Protein AF-A0A351FV07-F1 (afdb_monomer)

Sequence (63 aa):
EFTMMMANRKLDPDVETVFLMADEEYAHVSSSLIKQITPLSNDEKLARFVPAEIIPLLRRKLG

Solvent-accessible surface area (backbone atoms only — not comparable to full-atom values): 4138 Å² total; per-residue (Å²): 111,70,71,54,53,57,50,46,40,72,76,39,76,88,59,82,83,84,87,80,83,68,55,79,93,49,62,84,70,45,76,68,57,52,62,65,43,51,71,77,51,56,70,77,66,46,46,75,81,42,67,69,86,50,48,69,58,50,44,70,74,64,94

Foldseek 3Di:
DVVVQVVVCVVPVVDDDDDDDDDPQQNPADPVVLLVCLVVDDLVVSCSHDPSVCSVVSNVVRD

Radius of gyration: 16.62 Å; Cα contacts (8 Å, |Δi|>4): 29; chains: 1; bounding box: 36×20×40 Å

pLDDT: mean 94.41, std 4.08, range [70.5, 97.75]

Mean predicted aligned error: 3.65 Å

Nearest PDB structures (foldseek):
  9iyg-assembly1_B  TM=8.816E-01  e=6.229E-03  Enterobacter sp. 638
  3pxu-ass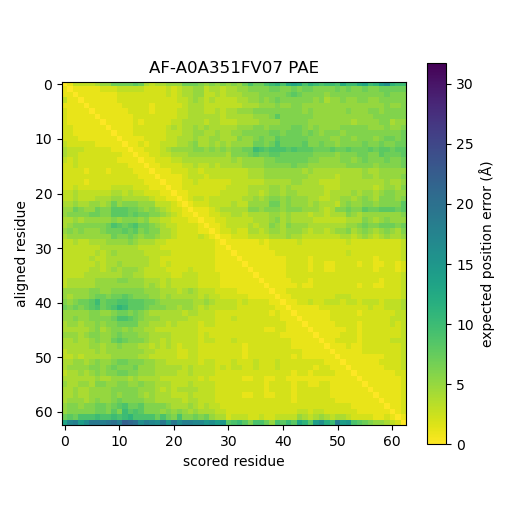embly1_A  TM=8.760E-01  e=1.360E-02  Burkholderia pseudomallei 1710b
  3k9w-assembly1_A  TM=8.688E-01  e=2.288E-02  Burkholderia pseudomallei 1710b
  4f3r-assembly3_C  TM=8.111E-01  e=2.781E-02  Coxiella burnetii RSA 493

Secondary structure (DSSP, 8-state):
-HHHHHHHHHH-TT------PPPTTTTT--HHHHHHHGGGS-HHHHTTTS-GGGHHHHHHHH-

Structure (mmCIF, N/CA/C/O backbone):
data_AF-A0A351FV07-F1
#
_entry.id   AF-A0A351FV07-F1
#
loop_
_atom_site.group_PDB
_atom_site.id
_atom_site.type_symbol
_atom_site.label_atom_id
_atom_site.label_alt_id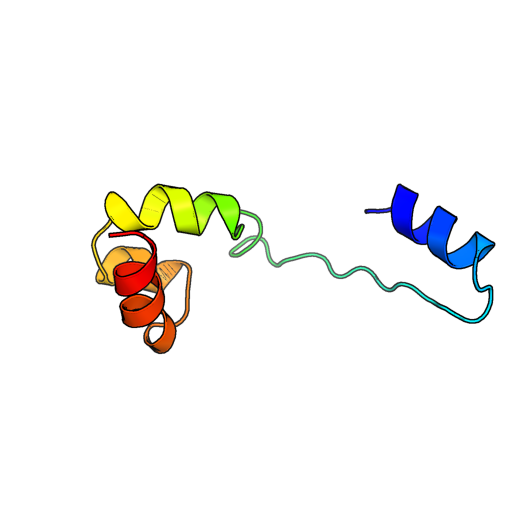
_atom_site.label_comp_id
_atom_site.label_asym_id
_atom_site.label_entity_id
_atom_site.label_seq_id
_atom_site.pdbx_PDB_ins_code
_atom_site.Cartn_x
_atom_site.Cartn_y
_atom_site.Cartn_z
_atom_site.occupancy
_atom_site.B_iso_or_equiv
_atom_site.auth_seq_id
_atom_site.auth_comp_id
_atom_site.auth_asym_id
_atom_site.auth_atom_id
_atom_site.pdbx_PDB_model_num
ATOM 1 N N . GLU A 1 1 ? 8.478 6.230 -7.303 1.00 83.25 1 GLU A N 1
ATOM 2 C CA . GLU A 1 1 ? 8.431 4.974 -8.090 1.00 83.25 1 GLU A CA 1
ATOM 3 C C . GLU A 1 1 ? 9.117 5.101 -9.455 1.00 83.25 1 GLU A C 1
ATOM 5 O O . GLU A 1 1 ? 9.885 4.215 -9.802 1.00 83.25 1 GLU A O 1
ATOM 10 N N . PHE A 1 2 ? 8.977 6.221 -10.178 1.00 92.88 2 PHE A N 1
ATOM 11 C CA . PHE A 1 2 ? 9.672 6.456 -11.462 1.00 92.88 2 PHE A CA 1
ATOM 12 C C . PHE A 1 2 ? 11.199 6.264 -11.432 1.00 92.88 2 PHE A C 1
ATOM 14 O O . PHE A 1 2 ? 11.762 5.672 -12.349 1.00 92.88 2 PHE A O 1
ATOM 21 N N . THR A 1 3 ? 11.877 6.694 -10.363 1.00 96.50 3 THR A N 1
ATOM 22 C CA . THR A 1 3 ? 13.323 6.465 -10.204 1.00 96.50 3 THR A CA 1
ATOM 23 C C . THR A 1 3 ? 13.677 4.976 -10.204 1.00 96.50 3 THR A C 1
ATOM 25 O O . THR A 1 3 ? 14.692 4.591 -10.777 1.00 96.50 3 THR A O 1
ATOM 28 N N . MET A 1 4 ? 12.828 4.125 -9.615 1.00 96.19 4 MET A N 1
ATOM 29 C CA . MET A 1 4 ? 13.052 2.676 -9.602 1.00 96.19 4 MET A CA 1
ATOM 30 C C . MET A 1 4 ? 12.801 2.047 -10.969 1.00 96.19 4 MET A C 1
ATOM 32 O O . MET A 1 4 ? 13.590 1.209 -11.381 1.00 96.19 4 MET A O 1
ATOM 36 N N . MET A 1 5 ? 11.778 2.489 -11.710 1.00 96.69 5 MET A N 1
ATOM 37 C CA . MET A 1 5 ? 11.575 2.047 -13.097 1.00 96.69 5 MET A CA 1
ATOM 38 C C . MET A 1 5 ? 12.834 2.291 -13.944 1.00 96.69 5 MET A C 1
ATOM 40 O O . MET A 1 5 ? 13.283 1.396 -14.655 1.00 96.69 5 MET A O 1
ATOM 44 N N . MET A 1 6 ? 13.431 3.485 -13.847 1.00 95.81 6 MET A N 1
ATOM 45 C CA . MET A 1 6 ? 14.651 3.814 -14.594 1.00 95.81 6 MET A CA 1
ATOM 46 C C . MET A 1 6 ? 15.842 2.942 -14.181 1.00 95.81 6 MET A C 1
ATOM 48 O O . MET A 1 6 ? 16.617 2.521 -15.039 1.00 95.81 6 MET A O 1
ATOM 52 N N . ALA A 1 7 ? 15.976 2.651 -12.882 1.00 96.94 7 ALA A N 1
ATOM 53 C CA . ALA A 1 7 ? 17.001 1.743 -12.379 1.00 96.94 7 ALA A CA 1
ATOM 54 C C . ALA A 1 7 ? 16.793 0.312 -12.903 1.00 96.94 7 ALA A C 1
ATOM 56 O O . ALA A 1 7 ? 17.733 -0.277 -13.431 1.00 96.94 7 ALA A O 1
ATOM 57 N N . ASN A 1 8 ? 15.563 -0.208 -12.842 1.00 96.69 8 ASN A N 1
ATOM 58 C CA . ASN A 1 8 ? 15.218 -1.548 -13.320 1.00 96.69 8 ASN A CA 1
ATOM 59 C C . ASN A 1 8 ? 15.513 -1.701 -14.813 1.00 96.69 8 ASN A C 1
ATOM 61 O O . ASN A 1 8 ? 16.219 -2.627 -15.185 1.00 96.69 8 ASN A O 1
ATOM 65 N N . ARG A 1 9 ? 15.110 -0.730 -15.644 1.00 96.12 9 ARG A N 1
ATOM 66 C CA . ARG A 1 9 ? 15.408 -0.728 -17.087 1.00 96.12 9 ARG A CA 1
ATOM 67 C C . ARG A 1 9 ? 16.911 -0.734 -17.391 1.00 96.12 9 ARG A C 1
ATOM 69 O O . ARG A 1 9 ? 17.330 -1.204 -18.44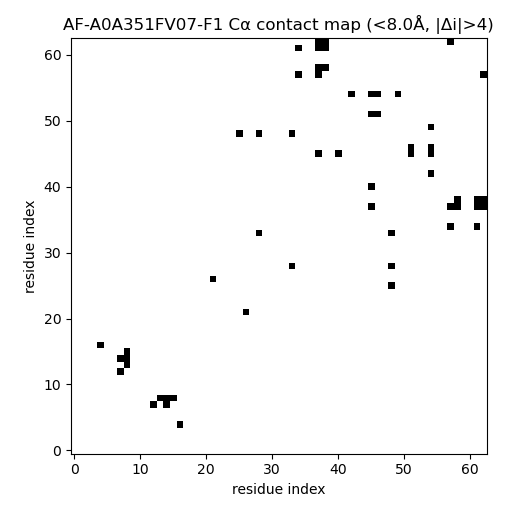6 1.00 96.12 9 ARG A O 1
ATOM 76 N N . LYS A 1 10 ? 17.739 -0.160 -16.508 1.00 96.81 10 LYS A N 1
ATOM 77 C CA . LYS A 1 10 ? 19.200 -0.160 -16.675 1.00 96.81 10 LYS A CA 1
ATOM 78 C C . LYS A 1 10 ? 19.833 -1.496 -16.281 1.00 96.81 10 LYS A C 1
ATOM 80 O O . LYS A 1 10 ? 20.881 -1.828 -16.831 1.00 96.81 10 LYS A O 1
ATOM 85 N N . LEU A 1 11 ? 19.229 -2.206 -15.330 1.00 97.75 11 LEU A N 1
ATOM 86 C CA . LEU A 1 11 ? 19.677 -3.518 -14.865 1.00 97.75 11 LEU A CA 1
ATOM 87 C C . LEU A 1 11 ? 19.236 -4.638 -15.810 1.00 97.75 11 LEU A C 1
ATOM 89 O O . LEU A 1 11 ? 20.038 -5.516 -16.109 1.00 97.75 11 LEU A O 1
ATOM 93 N N . ASP A 1 12 ? 17.998 -4.575 -16.292 1.00 97.75 12 ASP A N 1
ATOM 94 C CA . ASP A 1 12 ? 17.411 -5.544 -17.208 1.00 97.75 12 ASP A CA 1
ATOM 95 C C . ASP A 1 12 ? 16.510 -4.814 -18.227 1.00 97.75 12 ASP A C 1
ATOM 97 O O . ASP A 1 12 ? 15.471 -4.261 -17.848 1.00 97.75 12 ASP A O 1
ATOM 101 N N . PRO A 1 13 ? 16.913 -4.742 -19.509 1.00 95.94 13 PRO A N 1
ATOM 102 C CA . PRO A 1 13 ? 16.165 -4.019 -20.530 1.00 95.94 13 PRO A CA 1
ATOM 103 C C . PRO A 1 13 ? 14.864 -4.714 -20.955 1.00 95.94 13 PRO A C 1
ATOM 105 O O . PRO A 1 13 ? 14.027 -4.039 -21.555 1.00 95.94 13 PRO A O 1
ATOM 108 N N . ASP A 1 14 ? 14.683 -6.001 -20.642 1.00 97.75 14 ASP A N 1
ATOM 109 C CA . ASP A 1 14 ? 13.484 -6.767 -21.010 1.00 97.75 14 ASP A CA 1
ATOM 110 C C . ASP A 1 14 ? 12.351 -6.600 -19.975 1.00 97.75 14 ASP A C 1
ATOM 112 O O . ASP A 1 14 ? 11.214 -7.018 -20.205 1.00 97.75 14 ASP A O 1
ATOM 116 N N . VAL A 1 15 ? 12.631 -5.960 -18.832 1.00 96.00 15 VAL A N 1
ATOM 117 C CA . VAL A 1 15 ? 11.645 -5.685 -17.779 1.00 96.00 15 VAL A CA 1
ATOM 118 C C . VAL A 1 15 ? 10.913 -4.369 -18.039 1.00 96.00 15 VAL A C 1
ATOM 120 O O . VAL A 1 15 ? 11.495 -3.281 -18.008 1.00 96.00 15 VAL A O 1
ATOM 123 N N . GLU A 1 16 ? 9.592 -4.456 -18.184 1.00 95.31 16 GLU A N 1
ATOM 124 C CA . GLU A 1 16 ? 8.702 -3.300 -18.310 1.00 95.31 16 GLU A CA 1
ATOM 125 C C . GLU A 1 16 ? 7.937 -3.026 -17.008 1.00 95.31 16 GLU A C 1
ATOM 127 O O . GLU A 1 16 ? 7.560 -3.931 -16.267 1.00 95.31 16 GLU A O 1
ATOM 132 N N . THR A 1 17 ? 7.699 -1.747 -16.707 1.00 96.31 17 THR A N 1
ATOM 133 C CA . THR A 1 17 ? 6.883 -1.319 -15.562 1.00 96.31 17 THR A CA 1
ATOM 134 C C . THR A 1 17 ? 5.673 -0.549 -16.063 1.00 96.31 17 THR A C 1
ATOM 136 O O . THR A 1 17 ? 5.818 0.472 -16.734 1.00 96.31 17 THR A O 1
ATOM 139 N N . VAL A 1 18 ? 4.483 -1.020 -15.697 1.00 95.88 18 VAL A N 1
ATOM 140 C CA . VAL A 1 18 ? 3.211 -0.343 -15.957 1.00 95.88 18 VAL A CA 1
ATOM 141 C C . VAL A 1 18 ? 2.740 0.316 -14.667 1.00 95.88 18 VAL A C 1
ATOM 143 O O . VAL A 1 18 ? 2.766 -0.304 -13.605 1.00 95.88 18 VAL A O 1
ATOM 146 N N . PHE A 1 19 ? 2.302 1.570 -14.761 1.00 95.06 19 PHE A N 1
ATOM 147 C CA . PHE A 1 19 ? 1.724 2.302 -13.639 1.00 95.06 19 PHE A CA 1
ATOM 148 C C . PHE A 1 19 ? 0.206 2.302 -13.746 1.00 95.06 19 PHE A C 1
ATOM 150 O O . PHE A 1 19 ? -0.348 2.516 -14.824 1.00 95.06 19 PHE A O 1
ATOM 157 N N . LEU A 1 20 ? -0.453 2.097 -12.611 1.00 94.50 20 LEU A N 1
ATOM 158 C CA . LEU A 1 20 ? -1.893 2.239 -12.469 1.00 94.50 20 LEU A CA 1
ATOM 159 C C . LEU A 1 20 ? -2.160 3.395 -11.514 1.00 94.50 20 LEU A C 1
ATOM 161 O O . LEU A 1 20 ? -1.511 3.510 -10.474 1.00 94.50 20 LEU A O 1
ATOM 165 N N . MET A 1 21 ? -3.117 4.241 -11.871 1.00 94.06 21 MET A N 1
ATOM 166 C CA . MET A 1 21 ? -3.616 5.260 -10.959 1.00 94.06 21 MET A CA 1
ATOM 167 C C . MET A 1 21 ? -4.666 4.617 -10.063 1.00 94.06 21 MET A C 1
ATOM 169 O O . MET A 1 21 ? -5.557 3.925 -10.556 1.00 94.06 21 MET 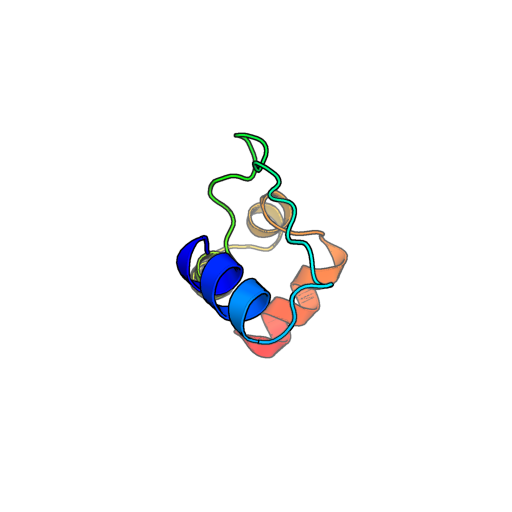A O 1
ATOM 173 N N . ALA A 1 22 ? -4.545 4.827 -8.754 1.00 93.00 22 ALA A N 1
ATOM 174 C CA . ALA A 1 22 ? -5.609 4.455 -7.835 1.00 93.00 22 ALA A CA 1
ATOM 175 C C . ALA A 1 22 ? -6.862 5.285 -8.139 1.00 93.00 22 ALA A C 1
ATOM 177 O O . ALA A 1 22 ? -6.752 6.461 -8.498 1.00 93.00 22 ALA A O 1
ATOM 178 N N . ASP A 1 23 ? -8.032 4.676 -7.960 1.00 92.75 23 ASP A N 1
ATOM 179 C CA . ASP A 1 23 ? -9.279 5.434 -7.907 1.00 92.75 23 ASP A CA 1
ATOM 180 C C . ASP A 1 23 ? -9.215 6.451 -6.753 1.00 92.75 23 ASP A C 1
ATOM 182 O O . ASP A 1 23 ? -8.548 6.212 -5.737 1.00 92.75 23 ASP A O 1
ATOM 186 N N . GLU A 1 24 ? -9.886 7.591 -6.909 1.00 89.00 24 GLU A N 1
ATOM 187 C CA . GLU A 1 24 ? -9.907 8.667 -5.915 1.00 89.00 24 GLU A CA 1
ATOM 188 C C . GLU A 1 24 ? -10.365 8.150 -4.545 1.00 89.00 24 GLU A C 1
ATOM 190 O O . GLU A 1 24 ? -9.798 8.528 -3.513 1.00 89.00 24 GLU A O 1
ATOM 195 N N . GLU A 1 25 ? -11.310 7.203 -4.530 1.00 87.62 25 GLU A N 1
ATOM 196 C CA . GLU A 1 25 ? -11.804 6.597 -3.295 1.00 87.62 25 GLU A CA 1
ATOM 197 C C . GLU A 1 25 ? -10.728 5.799 -2.532 1.00 87.62 25 GLU A C 1
ATOM 199 O O . GLU A 1 25 ? -10.832 5.651 -1.318 1.00 87.62 25 GLU A O 1
ATOM 204 N N . TYR A 1 26 ? -9.654 5.345 -3.192 1.00 89.12 26 TYR A N 1
ATOM 205 C CA . TYR A 1 26 ? -8.568 4.571 -2.572 1.00 89.12 26 TYR A CA 1
ATOM 206 C C . TYR A 1 26 ? -7.230 5.313 -2.514 1.00 89.12 26 TYR A C 1
ATOM 208 O O . TYR A 1 26 ? -6.292 4.825 -1.882 1.00 89.12 26 TYR A O 1
ATOM 216 N N . ALA A 1 27 ? -7.119 6.502 -3.113 1.00 89.38 27 ALA A N 1
ATOM 217 C CA . ALA A 1 27 ? -5.864 7.255 -3.212 1.00 89.38 27 ALA A CA 1
ATOM 218 C C . ALA A 1 27 ? -5.219 7.577 -1.848 1.00 89.38 27 ALA A C 1
ATOM 220 O O . ALA A 1 27 ? -4.009 7.779 -1.747 1.00 89.38 27 ALA A O 1
ATOM 221 N N . HIS A 1 28 ? -6.020 7.609 -0.783 1.00 87.50 28 HIS A N 1
ATOM 222 C CA . HIS A 1 28 ? -5.580 7.892 0.581 1.00 87.50 28 HIS A CA 1
ATOM 223 C C . HIS A 1 28 ? -5.151 6.638 1.370 1.00 87.50 28 HIS A C 1
ATOM 225 O O . HIS A 1 28 ? -4.661 6.755 2.496 1.00 87.50 28 HIS A O 1
ATOM 231 N N . VAL A 1 29 ? -5.324 5.434 0.815 1.00 92.31 29 VAL A N 1
ATOM 232 C CA . VAL A 1 29 ? -5.035 4.171 1.502 1.00 92.31 29 VAL A CA 1
ATOM 233 C C . VAL A 1 29 ? -3.556 3.817 1.361 1.00 92.31 29 VAL A C 1
ATOM 235 O O . VAL A 1 29 ? -3.024 3.663 0.266 1.00 92.31 29 VAL A O 1
ATOM 238 N N . SER A 1 30 ? -2.871 3.622 2.490 1.00 95.06 30 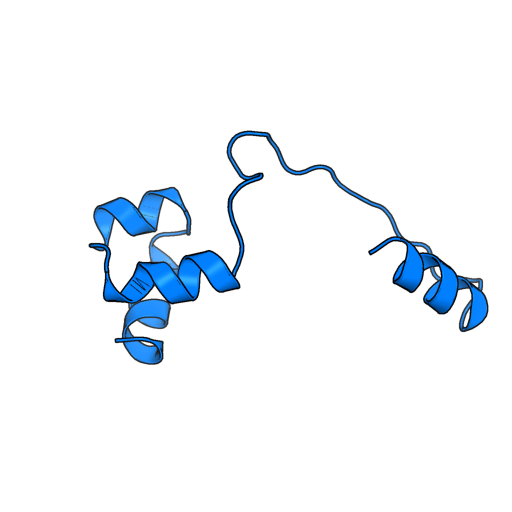SER A N 1
ATOM 239 C CA . SER A 1 30 ? -1.507 3.082 2.510 1.00 95.06 30 SER A CA 1
ATOM 240 C C . SER A 1 30 ? -1.312 2.120 3.673 1.00 95.06 30 SER A C 1
ATOM 242 O O . SER A 1 30 ? -1.867 2.309 4.754 1.00 95.06 30 SER A O 1
ATOM 244 N N . SER A 1 31 ? -0.457 1.110 3.497 1.00 95.06 31 SER A N 1
ATOM 245 C CA . SER A 1 31 ? -0.141 0.155 4.571 1.00 95.06 31 SER A CA 1
ATOM 246 C C . SER A 1 31 ? 0.371 0.840 5.843 1.00 95.06 31 SER A C 1
ATOM 248 O O . SER A 1 31 ? 0.093 0.371 6.943 1.00 95.06 31 SER A O 1
ATOM 250 N N . SER A 1 32 ? 1.131 1.929 5.715 1.00 96.19 32 SER A N 1
ATOM 251 C CA . SER A 1 32 ? 1.613 2.699 6.867 1.00 96.19 32 SER A CA 1
ATOM 252 C C . SER A 1 32 ? 0.460 3.365 7.614 1.00 96.19 32 SER A C 1
ATOM 254 O O . SER A 1 32 ? 0.372 3.202 8.830 1.00 96.19 32 SER A O 1
ATOM 256 N N . LEU A 1 33 ? -0.458 4.015 6.890 1.00 95.25 33 LEU A N 1
ATOM 257 C CA . LEU A 1 33 ? -1.650 4.623 7.479 1.00 95.25 33 LEU A CA 1
ATOM 258 C C . LEU A 1 33 ? -2.514 3.573 8.184 1.0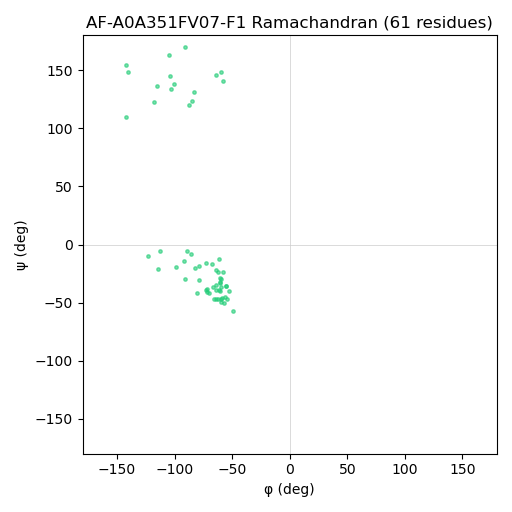0 95.25 33 LEU A C 1
ATOM 260 O O . LEU A 1 33 ? -2.845 3.748 9.353 1.00 95.25 33 LEU A O 1
ATOM 264 N N . ILE A 1 34 ? -2.817 2.452 7.516 1.00 95.88 34 ILE A N 1
ATOM 265 C CA . ILE A 1 34 ? -3.626 1.369 8.098 1.00 95.88 34 ILE A CA 1
ATOM 266 C C . ILE A 1 34 ? -3.013 0.869 9.404 1.00 95.88 34 ILE A C 1
ATOM 268 O O . ILE A 1 34 ? -3.718 0.736 10.405 1.00 95.88 34 ILE A O 1
ATOM 272 N N . LYS A 1 35 ? -1.694 0.650 9.437 1.00 95.81 35 LYS A N 1
ATOM 273 C CA . LYS A 1 35 ? -1.009 0.214 10.659 1.00 95.81 35 LYS A CA 1
ATOM 274 C C . LYS A 1 35 ? -1.133 1.232 11.796 1.00 95.81 35 LYS A C 1
ATOM 276 O O . LYS A 1 35 ? -1.314 0.826 12.937 1.00 95.81 35 LYS A O 1
ATOM 281 N N . GLN A 1 36 ? -1.056 2.527 11.490 1.00 95.50 36 GLN A N 1
ATOM 282 C CA . GLN A 1 36 ? -1.179 3.604 12.478 1.00 95.50 36 GLN A CA 1
ATOM 283 C C . GLN A 1 36 ? -2.605 3.734 13.029 1.00 95.50 36 GLN A C 1
ATOM 285 O O . GLN A 1 36 ? -2.776 3.920 14.231 1.00 95.50 36 GLN A O 1
ATOM 290 N N . ILE A 1 37 ? -3.630 3.619 12.177 1.00 94.88 37 ILE A N 1
ATOM 291 C CA . ILE A 1 37 ? -5.031 3.783 12.601 1.00 94.88 37 ILE A CA 1
ATOM 292 C C . ILE A 1 37 ? -5.626 2.522 13.229 1.00 94.88 37 ILE A C 1
ATOM 294 O O . ILE A 1 37 ? -6.620 2.634 13.946 1.00 94.88 37 ILE A O 1
ATOM 298 N N . THR A 1 38 ? -5.041 1.343 12.981 1.00 95.94 38 THR A N 1
ATOM 299 C CA . THR A 1 38 ? -5.516 0.058 13.523 1.00 95.94 38 THR A CA 1
ATOM 300 C C . THR A 1 38 ? -5.750 0.126 15.037 1.00 95.94 38 THR A C 1
ATOM 302 O O . THR A 1 38 ? -6.891 -0.086 15.438 1.00 95.94 38 THR A O 1
ATOM 305 N N . PRO A 1 39 ? -4.773 0.484 15.895 1.00 95.06 39 PRO A N 1
ATOM 306 C CA . PRO A 1 39 ? -4.995 0.530 17.346 1.00 95.06 39 PRO A CA 1
ATOM 307 C C . PRO A 1 39 ? -5.969 1.631 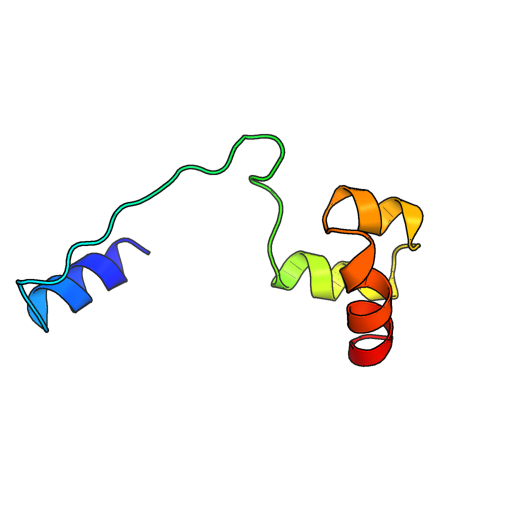17.805 1.00 95.06 39 PRO A C 1
ATOM 309 O O . PRO A 1 39 ? -6.479 1.561 18.917 1.00 95.06 39 PRO A O 1
ATOM 312 N N . LEU A 1 40 ? -6.248 2.636 16.966 1.00 94.50 40 LEU A N 1
ATOM 313 C CA . LEU A 1 40 ? -7.062 3.811 17.315 1.00 94.50 40 LEU A CA 1
ATOM 314 C C . LEU A 1 40 ? -8.522 3.714 16.846 1.00 94.50 40 LEU A C 1
ATOM 316 O O . LEU A 1 40 ? -9.381 4.457 17.318 1.00 94.50 40 LEU A O 1
ATOM 320 N N . SER A 1 41 ? -8.806 2.836 15.885 1.00 94.00 41 SER A N 1
ATOM 321 C CA . SER A 1 41 ? -10.126 2.681 15.266 1.00 94.00 41 SER A CA 1
ATOM 322 C C . SER A 1 41 ? -10.833 1.428 15.768 1.00 94.00 41 SER A C 1
ATOM 324 O O . SER A 1 41 ? -10.194 0.520 16.291 1.00 94.00 41 SER A O 1
ATOM 326 N N . ASN A 1 42 ? -12.149 1.345 15.574 1.00 95.56 42 ASN A N 1
ATOM 327 C CA . ASN A 1 42 ? -12.917 0.108 15.741 1.00 95.56 42 ASN A CA 1
ATOM 328 C C . ASN A 1 42 ? -12.999 -0.668 14.410 1.00 95.56 42 ASN A C 1
ATOM 330 O O . ASN A 1 42 ? -12.614 -0.153 13.358 1.00 95.56 42 ASN A O 1
ATOM 334 N N . ASP A 1 43 ? -13.483 -1.909 14.458 1.00 96.12 43 ASP A N 1
ATOM 335 C CA . ASP A 1 43 ? -13.477 -2.808 13.295 1.00 96.12 43 ASP A CA 1
ATOM 336 C C . ASP A 1 43 ? -14.400 -2.320 12.168 1.00 96.12 43 ASP A C 1
ATOM 338 O O . ASP A 1 43 ? -14.018 -2.372 11.003 1.00 96.12 43 ASP A O 1
ATOM 342 N N . GLU A 1 44 ? -15.557 -1.736 12.496 1.00 95.75 44 GLU A N 1
ATOM 343 C CA . GLU A 1 44 ? -16.477 -1.156 11.503 1.00 95.75 44 GLU A CA 1
ATOM 344 C C . GLU A 1 44 ? -15.840 -0.017 10.696 1.00 95.75 44 GLU A C 1
ATOM 346 O O . GLU A 1 44 ? -16.042 0.087 9.487 1.00 95.75 44 GLU A O 1
ATOM 351 N N . LYS A 1 45 ? -15.053 0.851 11.349 1.00 94.19 45 LYS A N 1
ATOM 352 C CA . LYS A 1 45 ? -14.328 1.924 10.658 1.00 94.19 45 LYS A CA 1
ATOM 353 C C . LYS A 1 45 ? -13.171 1.371 9.835 1.00 94.19 45 LYS A C 1
ATOM 355 O O . LYS A 1 45 ? -12.951 1.862 8.733 1.00 94.19 45 LYS A O 1
ATOM 360 N N . LEU A 1 46 ? -12.459 0.357 10.333 1.00 94.50 46 LEU A N 1
ATOM 361 C CA . LEU A 1 46 ? -11.371 -0.287 9.588 1.00 94.50 46 LEU A CA 1
ATOM 362 C C . LEU A 1 46 ? -11.873 -0.994 8.325 1.00 94.50 46 LEU A C 1
ATOM 364 O O . LEU A 1 46 ? -11.202 -0.918 7.298 1.00 94.50 46 LEU A O 1
ATOM 368 N N . ALA A 1 47 ? -13.071 -1.582 8.360 1.00 95.69 47 ALA A N 1
ATOM 369 C CA . ALA A 1 47 ? -13.691 -2.245 7.211 1.00 95.69 47 ALA A CA 1
ATOM 370 C C . ALA A 1 47 ? -13.960 -1.311 6.013 1.00 95.69 47 ALA A C 1
ATOM 372 O O . ALA A 1 47 ? -14.231 -1.784 4.915 1.00 95.69 47 ALA A O 1
ATOM 373 N N . ARG A 1 48 ? -13.866 0.014 6.197 1.00 92.94 48 ARG A N 1
ATOM 374 C CA . ARG A 1 48 ? -13.939 0.994 5.098 1.00 92.94 48 ARG A CA 1
ATOM 375 C C . ARG A 1 48 ? -12.643 1.118 4.301 1.00 92.94 48 ARG A C 1
ATOM 377 O O . ARG A 1 48 ? -12.667 1.659 3.206 1.00 92.94 48 ARG A O 1
ATOM 384 N N . PHE A 1 49 ? -11.522 0.663 4.857 1.00 92.94 49 PHE A N 1
ATOM 385 C CA . PHE A 1 49 ? -10.200 0.811 4.245 1.00 92.94 49 PHE A CA 1
ATOM 386 C C . PHE A 1 49 ? -9.574 -0.524 3.852 1.00 92.94 49 PHE A C 1
ATOM 388 O O . PHE A 1 49 ? -8.638 -0.555 3.055 1.00 92.94 49 PHE A O 1
ATOM 395 N N . VAL A 1 50 ? -10.039 -1.621 4.453 1.00 94.62 50 VAL A N 1
ATOM 396 C CA . VAL A 1 50 ? -9.516 -2.962 4.214 1.00 94.62 50 VAL A CA 1
ATOM 397 C C . VAL A 1 50 ? -10.632 -4.004 4.218 1.00 94.62 50 VAL A C 1
ATOM 399 O O . VAL A 1 50 ? -11.641 -3.806 4.897 1.00 94.62 50 VAL A O 1
ATOM 402 N N . PRO A 1 51 ? -10.438 -5.144 3.534 1.00 96.25 51 PRO A N 1
ATOM 403 C CA . PRO A 1 51 ? -11.371 -6.259 3.613 1.00 96.25 51 PRO A CA 1
ATOM 404 C C . PRO A 1 51 ? -11.561 -6.757 5.053 1.00 96.25 51 PRO A C 1
ATOM 406 O O . PRO A 1 51 ? -10.608 -6.831 5.838 1.00 96.25 51 PRO A O 1
ATOM 409 N N . ALA A 1 52 ? -12.795 -7.112 5.414 1.00 96.62 52 ALA A N 1
ATOM 410 C CA . ALA A 1 52 ? -13.142 -7.490 6.784 1.00 96.62 52 ALA A CA 1
ATOM 411 C C . ALA A 1 52 ? -12.359 -8.724 7.269 1.00 96.62 52 ALA A C 1
ATOM 413 O O . ALA A 1 52 ? -11.988 -8.809 8.441 1.00 96.62 52 ALA A O 1
ATOM 414 N N . GLU A 1 53 ? -12.039 -9.648 6.362 1.00 97.38 53 GLU A N 1
ATOM 415 C CA . GLU A 1 53 ? -11.297 -10.872 6.651 1.00 97.38 53 GLU A CA 1
ATOM 416 C C . GLU A 1 53 ? -9.877 -10.623 7.179 1.00 97.38 53 GLU A C 1
ATOM 418 O O . GLU A 1 53 ? -9.333 -11.472 7.890 1.00 97.38 53 GLU 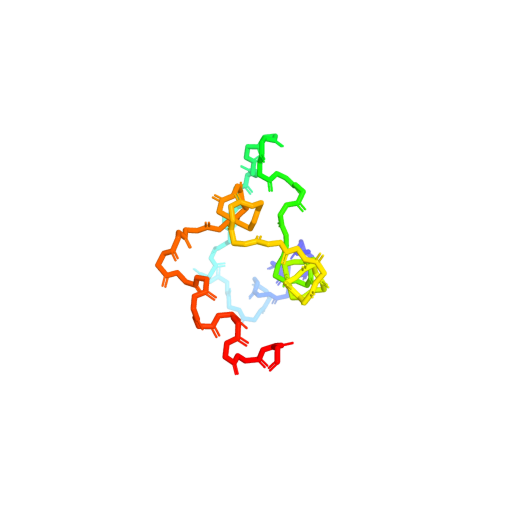A O 1
ATOM 423 N N . ILE A 1 54 ? -9.273 -9.461 6.892 1.00 96.38 54 ILE A N 1
ATOM 424 C CA . ILE A 1 54 ? -7.917 -9.155 7.365 1.00 96.38 54 ILE A CA 1
ATOM 425 C C . ILE A 1 54 ? -7.889 -8.425 8.711 1.00 96.38 54 ILE A C 1
ATOM 427 O O . ILE A 1 54 ? -6.834 -8.372 9.349 1.00 96.38 54 ILE A O 1
ATOM 431 N N . ILE A 1 55 ? -9.019 -7.887 9.183 1.00 97.19 55 ILE A N 1
ATOM 432 C CA . ILE A 1 55 ? -9.083 -7.099 10.424 1.00 97.19 55 ILE A CA 1
ATOM 433 C C . ILE A 1 55 ? -8.600 -7.904 11.642 1.00 97.19 55 ILE A C 1
ATOM 435 O O . ILE A 1 55 ? -7.738 -7.395 12.365 1.00 97.19 55 ILE A O 1
ATOM 439 N N . PRO A 1 56 ? -9.011 -9.173 11.859 1.00 97.06 56 PRO A N 1
ATOM 440 C CA . PRO A 1 56 ? -8.504 -9.960 12.986 1.00 97.06 56 PRO A CA 1
ATOM 441 C C . PRO A 1 56 ? -6.981 -10.168 12.942 1.00 97.06 56 PRO A C 1
ATOM 443 O O . PRO A 1 56 ? -6.319 -10.210 13.980 1.00 97.06 56 PRO A O 1
ATOM 446 N N . LEU A 1 57 ? -6.402 -10.267 11.739 1.00 97.25 57 LEU A N 1
ATOM 447 C CA . LEU A 1 57 ? -4.957 -10.417 11.547 1.00 97.25 57 LEU A CA 1
ATOM 448 C C . LEU A 1 57 ? -4.211 -9.118 11.869 1.00 97.25 57 LEU A C 1
ATOM 450 O O 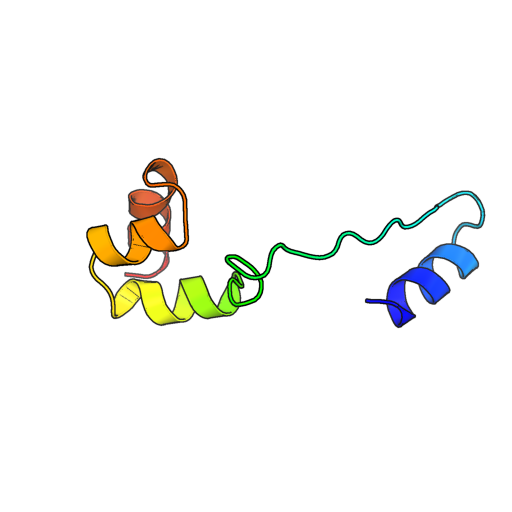. LEU A 1 57 ? -3.154 -9.164 12.501 1.00 97.25 57 LEU A O 1
ATOM 454 N N . LEU A 1 58 ? -4.766 -7.970 11.463 1.00 96.12 58 LEU A N 1
ATOM 455 C CA . LEU A 1 58 ? -4.235 -6.647 11.798 1.00 96.12 58 LEU A CA 1
ATOM 456 C C . LEU A 1 58 ? -4.259 -6.418 13.310 1.00 96.12 58 LEU A C 1
ATOM 458 O O . LEU A 1 58 ? -3.236 -6.038 13.879 1.00 96.12 58 LEU A O 1
ATOM 462 N N . ARG A 1 59 ? -5.384 -6.734 13.965 1.00 95.69 59 ARG A N 1
ATOM 463 C CA . ARG A 1 59 ? -5.541 -6.648 15.424 1.00 95.69 59 ARG A CA 1
ATOM 464 C C . ARG A 1 59 ? -4.503 -7.477 16.159 1.00 95.69 59 ARG A C 1
ATOM 466 O O . ARG A 1 59 ? -3.806 -6.944 17.004 1.00 95.69 59 ARG A O 1
ATOM 473 N N . ARG A 1 60 ? -4.331 -8.746 15.783 1.00 97.06 60 ARG A N 1
ATOM 474 C CA . ARG A 1 60 ? -3.349 -9.635 16.423 1.00 97.06 60 ARG A CA 1
ATOM 475 C C . ARG A 1 60 ? -1.904 -9.138 16.299 1.00 97.06 60 ARG A C 1
ATOM 477 O O . ARG A 1 60 ? -1.068 -9.493 17.119 1.00 97.06 60 ARG A O 1
ATOM 484 N N . LYS A 1 61 ? -1.582 -8.401 15.234 1.00 96.31 61 LYS A N 1
ATOM 485 C CA . LYS A 1 61 ? -0.213 -7.943 14.961 1.00 96.31 61 LYS A CA 1
ATOM 486 C C . LYS A 1 61 ? 0.105 -6.575 15.572 1.00 96.31 61 LYS A C 1
ATOM 488 O O . LYS A 1 61 ? 1.277 -6.300 15.812 1.00 96.31 61 LYS A O 1
ATOM 493 N N . LEU A 1 62 ? -0.895 -5.707 15.717 1.00 93.56 62 LEU A N 1
ATOM 494 C CA . LEU A 1 62 ? -0.716 -4.276 16.004 1.00 93.56 62 LEU A CA 1
ATOM 495 C C . LEU A 1 62 ? -1.430 -3.799 17.275 1.00 93.56 62 LEU A C 1
ATOM 497 O O . LEU A 1 62 ? -1.244 -2.644 17.654 1.00 93.56 62 LEU A O 1
ATOM 501 N N . GLY A 1 63 ? -2.280 -4.642 17.864 1.00 70.50 63 GLY A N 1
ATOM 502 C CA . GLY A 1 63 ? -2.965 -4.414 19.135 1.00 70.50 63 GLY A CA 1
ATOM 503 C C . GLY A 1 63 ? -2.320 -5.185 20.272 1.00 70.50 63 GLY A C 1
ATOM 504 O O . GLY A 1 63 ? -1.757 -6.270 20.001 1.00 70.50 63 GLY A O 1
#